Protein AF-A0A0D2U2Y3-F1 (afdb_monomer_lite)

Radius of gyration: 29.71 Å; chains: 1; bounding box: 95×30×60 Å

Sequence (135 aa):
MYLDKDGKDREMNSRMGTRSGVKDSIPAWIKFSVQAPGEIPYSGIYYDPPEEEKYVFKHPHTKRPKSHAGMSSILCISLFPCMNCYSSLLSDCLPVLICCYLLSCHIFCTVSSNILYDMFLQDFENEKKSRSFLY

pLDDT: mean 72.07, std 10.89, range [45.75, 90.81]

Organism: Gossypium raimondii (NCBI:txid29730)

Structure (mmCIF, N/CA/C/O backbone):
data_AF-A0A0D2U2Y3-F1
#
_entry.id   AF-A0A0D2U2Y3-F1
#
loop_
_atom_site.group_PDB
_atom_site.id
_atom_site.type_symbol
_atom_site.label_atom_id
_atom_site.label_alt_id
_atom_site.label_comp_id
_atom_site.label_asym_id
_atom_site.label_entity_id
_atom_site.label_seq_id
_atom_site.pdbx_PDB_ins_code
_atom_site.Cartn_x
_atom_site.Cartn_y
_atom_site.Cartn_z
_atom_site.occupancy
_atom_site.B_iso_or_equiv
_atom_site.auth_seq_id
_atom_site.auth_comp_id
_atom_site.auth_asym_id
_atom_site.auth_atom_id
_atom_site.pdbx_PDB_model_num
ATOM 1 N N . MET A 1 1 ? -12.177 7.585 -0.581 1.00 47.53 1 MET A N 1
ATOM 2 C CA . MET A 1 1 ? -12.974 7.428 0.654 1.00 47.53 1 MET A CA 1
ATOM 3 C C . MET A 1 1 ? -14.400 7.296 0.188 1.00 47.53 1 MET A C 1
ATOM 5 O O . MET A 1 1 ? -14.851 8.172 -0.541 1.00 47.53 1 MET A O 1
ATOM 9 N N . TYR A 1 2 ? -15.016 6.150 0.453 1.00 47.81 2 TYR A N 1
ATOM 10 C CA . TYR A 1 2 ? -16.326 5.828 -0.094 1.00 47.81 2 TYR A CA 1
ATOM 11 C C . TYR A 1 2 ? -17.404 6.346 0.831 1.00 47.81 2 TYR A C 1
ATOM 13 O O . TYR A 1 2 ? -17.798 5.685 1.786 1.00 47.81 2 TYR A O 1
ATOM 21 N N . LEU A 1 3 ? -17.864 7.543 0.504 1.00 48.94 3 LEU A N 1
ATOM 22 C CA . LEU A 1 3 ? -19.031 8.127 1.122 1.00 48.94 3 LEU A CA 1
ATOM 23 C C . LEU A 1 3 ? -20.257 7.358 0.612 1.00 48.94 3 LEU A C 1
ATOM 25 O O . LEU A 1 3 ? -20.462 7.262 -0.601 1.00 48.94 3 LEU A O 1
ATOM 29 N N . ASP A 1 4 ? -21.078 6.810 1.515 1.00 52.66 4 ASP A N 1
ATOM 30 C CA . ASP A 1 4 ? -22.431 6.379 1.144 1.00 52.66 4 ASP A CA 1
ATOM 31 C C . ASP A 1 4 ? -23.200 7.569 0.528 1.00 52.66 4 ASP A C 1
ATOM 33 O O . ASP A 1 4 ? -22.785 8.726 0.631 1.00 52.66 4 ASP A O 1
ATOM 37 N N . LYS A 1 5 ? -24.371 7.318 -0.074 1.00 52.34 5 LYS A N 1
ATOM 38 C CA . LYS A 1 5 ? -25.244 8.377 -0.627 1.00 52.34 5 LYS A CA 1
ATOM 39 C C . LYS A 1 5 ? -25.614 9.480 0.384 1.00 52.34 5 LYS A C 1
ATOM 41 O O . LYS A 1 5 ? -26.010 10.562 -0.036 1.00 52.34 5 LYS A O 1
ATOM 46 N N . ASP A 1 6 ? -25.416 9.220 1.676 1.00 55.25 6 ASP A N 1
ATOM 47 C CA . ASP A 1 6 ? -25.622 10.142 2.797 1.00 55.25 6 ASP A CA 1
ATOM 48 C C . ASP A 1 6 ? -24.336 10.863 3.263 1.00 55.25 6 ASP A C 1
ATOM 50 O O . ASP A 1 6 ? -24.346 11.566 4.273 1.00 55.25 6 ASP A O 1
ATOM 54 N N . GLY A 1 7 ? -23.206 10.697 2.564 1.00 53.31 7 GLY A N 1
ATOM 55 C CA . GLY A 1 7 ? -21.951 11.381 2.887 1.00 53.31 7 GLY A CA 1
ATOM 56 C C . GLY A 1 7 ? -21.163 10.775 4.056 1.00 53.31 7 GLY A C 1
ATOM 57 O O . GLY A 1 7 ? -20.341 11.477 4.642 1.00 53.31 7 GLY A O 1
ATOM 58 N N . LYS A 1 8 ? -21.416 9.515 4.440 1.00 54.31 8 LYS A N 1
ATOM 59 C CA . LYS A 1 8 ? -20.830 8.897 5.645 1.00 54.31 8 LYS A CA 1
ATOM 60 C C . LYS A 1 8 ? -20.170 7.552 5.336 1.00 54.31 8 LYS A C 1
ATOM 62 O O . LYS A 1 8 ? -20.765 6.720 4.658 1.00 54.31 8 LYS A O 1
ATOM 67 N N . ASP A 1 9 ? -18.957 7.335 5.841 1.00 61.78 9 ASP A N 1
ATOM 68 C CA . ASP A 1 9 ? -18.297 6.026 5.789 1.00 61.78 9 ASP A CA 1
ATOM 69 C C . ASP A 1 9 ? -19.058 5.045 6.708 1.00 61.78 9 ASP A C 1
ATOM 71 O O . ASP A 1 9 ? -19.371 5.377 7.857 1.00 61.78 9 ASP A O 1
ATOM 75 N N . ARG A 1 10 ? -19.373 3.829 6.231 1.00 67.19 10 ARG A N 1
ATOM 76 C CA . ARG A 1 10 ? -20.020 2.795 7.062 1.00 67.19 10 ARG A CA 1
ATOM 77 C C . ARG A 1 10 ? -19.019 2.200 8.043 1.00 67.19 10 ARG A C 1
ATOM 79 O O . ARG A 1 10 ? -18.331 1.220 7.746 1.00 67.19 10 ARG A O 1
ATOM 86 N N . GLU A 1 11 ? -18.946 2.814 9.216 1.00 76.88 11 GLU A N 1
ATOM 87 C CA . GLU A 1 11 ? -18.176 2.300 10.339 1.00 76.88 11 GLU A CA 1
ATOM 88 C C . GLU A 1 11 ? -18.761 0.968 10.831 1.00 76.88 11 GLU A C 1
ATOM 90 O O . GLU A 1 11 ? -19.961 0.835 11.081 1.00 76.88 11 GLU A O 1
ATOM 95 N N . MET A 1 12 ? -17.897 -0.037 10.960 1.00 74.12 12 MET A N 1
ATOM 96 C CA . MET A 1 12 ? -18.249 -1.393 11.353 1.00 74.12 12 MET A CA 1
ATOM 97 C C . MET A 1 12 ? -17.505 -1.785 12.629 1.00 74.12 12 MET A C 1
ATOM 99 O O . MET A 1 12 ? -16.291 -1.998 12.628 1.00 74.12 12 MET A O 1
ATOM 103 N N . ASN A 1 13 ? -18.264 -1.957 13.711 1.00 80.19 13 ASN A N 1
ATOM 104 C CA . ASN A 1 13 ? -17.798 -2.552 14.958 1.00 80.19 13 ASN A CA 1
ATOM 105 C C . ASN A 1 13 ? -18.514 -3.883 15.228 1.00 80.19 13 ASN A C 1
ATOM 107 O O . ASN A 1 13 ? -19.660 -4.102 14.845 1.00 80.19 13 ASN A O 1
ATOM 111 N N . SER A 1 14 ? -17.802 -4.804 15.868 1.00 78.94 14 SER A N 1
ATOM 112 C CA . SER A 1 14 ? -18.351 -6.031 16.434 1.00 78.94 14 SER A CA 1
ATOM 113 C C . SER A 1 14 ? -18.584 -5.821 17.921 1.00 78.94 14 SER A C 1
ATOM 115 O O . SER A 1 14 ? -17.633 -5.585 18.674 1.00 78.94 14 SER A O 1
ATOM 117 N N . ARG A 1 15 ? -19.845 -5.937 18.338 1.00 82.31 15 ARG A N 1
ATOM 118 C CA . AR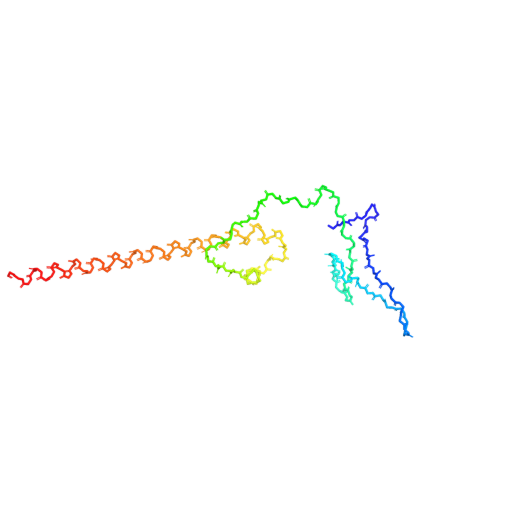G A 1 15 ? -20.236 -5.869 19.746 1.00 82.31 15 ARG A CA 1
ATOM 119 C C . ARG A 1 15 ? -20.228 -7.270 20.332 1.00 82.31 15 ARG A C 1
ATOM 121 O O . ARG A 1 15 ? -20.993 -8.130 19.901 1.00 82.31 15 ARG A O 1
ATOM 128 N N . MET A 1 16 ? -19.362 -7.504 21.307 1.00 83.69 16 MET A N 1
ATOM 129 C CA . MET A 1 16 ? -19.240 -8.788 21.986 1.00 83.69 16 MET A CA 1
ATOM 130 C C . MET A 1 16 ? -19.739 -8.663 23.424 1.00 83.69 16 MET A C 1
ATOM 132 O O . MET A 1 16 ? -19.245 -7.836 24.187 1.00 83.69 16 MET A O 1
ATOM 136 N N . GLY A 1 17 ? -20.700 -9.502 23.810 1.00 82.62 17 GLY A N 1
ATOM 137 C CA . GLY A 1 17 ? -21.102 -9.644 25.207 1.00 82.62 17 GLY A CA 1
ATOM 138 C C . GLY A 1 17 ? -20.104 -10.517 25.960 1.00 82.62 17 GLY A C 1
ATOM 139 O O . GLY A 1 17 ? -19.892 -11.673 25.600 1.00 82.62 17 GLY A O 1
ATOM 140 N N . THR A 1 18 ? -19.495 -9.983 27.011 1.00 83.50 18 THR A N 1
ATOM 141 C CA . THR A 1 18 ? -18.677 -10.734 27.965 1.00 83.50 18 THR A CA 1
ATOM 142 C C . THR A 1 18 ? -19.337 -10.715 29.341 1.00 83.50 18 THR A C 1
ATOM 144 O O . THR A 1 18 ? -20.251 -9.939 29.618 1.00 83.50 18 THR A O 1
ATOM 147 N N . ARG A 1 19 ? -18.860 -11.568 30.255 1.00 85.62 19 ARG A N 1
ATOM 148 C CA . ARG A 1 19 ? -19.370 -11.628 31.637 1.00 85.62 19 ARG A CA 1
ATOM 149 C C . ARG A 1 19 ? -19.215 -10.294 32.395 1.00 85.62 19 ARG A C 1
ATOM 151 O O . ARG A 1 19 ? -19.882 -10.099 33.402 1.00 85.62 19 ARG A O 1
ATOM 158 N N . SER A 1 20 ? -18.343 -9.401 31.917 1.00 82.31 20 SER A N 1
ATOM 159 C CA . SER A 1 20 ? -18.059 -8.077 32.484 1.00 82.31 20 SER A CA 1
ATOM 160 C C . SER A 1 20 ? -18.780 -6.918 31.781 1.00 82.31 20 SER A C 1
ATOM 162 O O . SER A 1 20 ? -18.569 -5.774 32.167 1.00 82.31 20 SER A O 1
ATOM 164 N N . GLY A 1 21 ? -19.584 -7.175 30.743 1.00 88.12 21 GLY A N 1
ATOM 165 C CA . GLY A 1 21 ? -20.298 -6.141 29.986 1.00 88.12 21 GLY A CA 1
ATOM 166 C C . GLY A 1 21 ? -20.201 -6.321 28.471 1.00 88.12 21 GLY A C 1
ATOM 167 O O . GLY A 1 21 ? -19.803 -7.371 27.978 1.00 88.12 21 GLY A O 1
ATOM 168 N N . VAL A 1 22 ? -20.578 -5.290 27.716 1.00 83.44 22 VAL A N 1
ATOM 169 C CA . VAL A 1 22 ? -20.463 -5.274 26.249 1.00 83.44 22 VAL A CA 1
ATOM 170 C C . VAL A 1 22 ? -19.144 -4.610 25.859 1.00 83.44 22 VAL A C 1
ATOM 172 O O . VAL A 1 22 ? -18.817 -3.542 26.371 1.00 83.44 22 VAL A O 1
ATOM 175 N N . LYS A 1 23 ? -18.384 -5.245 24.964 1.00 84.00 23 LYS A N 1
ATOM 176 C CA . LYS A 1 23 ? -17.139 -4.716 24.400 1.00 84.00 23 LYS A CA 1
ATOM 177 C C . LYS A 1 23 ? -17.299 -4.496 22.902 1.00 84.00 23 LYS A C 1
ATOM 179 O O . LYS A 1 23 ? -17.599 -5.441 22.172 1.00 84.00 23 LYS A O 1
ATOM 184 N N . ASP A 1 24 ? -17.007 -3.281 22.457 1.00 83.25 24 ASP A N 1
ATOM 185 C CA . ASP A 1 24 ? -16.909 -2.958 21.039 1.00 83.25 24 ASP A CA 1
ATOM 186 C C . ASP A 1 24 ? -15.479 -3.213 20.553 1.00 83.25 24 ASP A C 1
ATOM 188 O O . ASP A 1 24 ? -14.492 -2.884 21.216 1.00 83.25 24 ASP A O 1
ATOM 192 N N . SER A 1 25 ? -15.360 -3.881 19.411 1.00 82.62 25 SER A N 1
ATOM 193 C CA . SER A 1 25 ? -14.076 -4.251 18.818 1.00 82.62 25 SER A CA 1
ATOM 194 C C . SER A 1 25 ? -14.151 -4.202 17.300 1.00 82.62 25 SER A C 1
ATOM 196 O O . SER A 1 25 ? -15.200 -4.451 16.712 1.00 82.62 25 SER A O 1
ATOM 198 N N . ILE A 1 26 ? -13.034 -3.894 16.651 1.00 84.31 26 ILE A N 1
ATOM 199 C CA . ILE A 1 26 ? -12.932 -3.985 15.195 1.00 84.31 26 ILE A CA 1
ATOM 200 C C . ILE A 1 26 ? -12.843 -5.474 14.813 1.00 84.31 26 ILE A C 1
ATOM 202 O O . ILE A 1 26 ? -12.053 -6.204 15.422 1.00 84.31 26 ILE A O 1
ATOM 206 N N . PRO A 1 27 ? -13.628 -5.958 13.835 1.00 84.25 27 PRO A N 1
ATOM 207 C CA . PRO A 1 27 ? -13.555 -7.350 13.404 1.00 84.25 27 PRO A CA 1
ATOM 208 C C . PRO A 1 27 ? -12.174 -7.691 12.831 1.00 84.25 27 PRO A C 1
ATOM 210 O O . PRO A 1 27 ? -11.593 -6.917 12.075 1.00 84.25 27 PRO A O 1
ATOM 213 N N . ALA A 1 28 ? -11.680 -8.895 13.132 1.00 83.94 28 ALA A N 1
ATOM 214 C CA . ALA A 1 28 ? -10.334 -9.341 12.748 1.00 83.94 28 ALA A CA 1
ATOM 215 C C . ALA A 1 28 ? -10.082 -9.364 11.227 1.00 83.94 28 ALA A C 1
ATOM 217 O O . ALA A 1 28 ? -8.942 -9.263 10.788 1.00 83.94 28 ALA A O 1
ATOM 218 N N . TRP A 1 29 ? -11.142 -9.492 10.429 1.00 85.56 29 TRP A N 1
ATOM 219 C CA . TRP A 1 29 ? -11.079 -9.614 8.969 1.00 85.56 29 TRP A CA 1
ATOM 220 C C . TRP A 1 29 ? -11.410 -8.304 8.241 1.00 85.56 29 TRP A C 1
ATOM 222 O O . TRP A 1 29 ? -11.752 -8.324 7.057 1.00 85.56 29 TRP A O 1
ATOM 232 N N . ILE A 1 30 ? -11.370 -7.164 8.941 1.00 84.62 30 ILE A N 1
ATOM 233 C CA . ILE A 1 30 ? -11.603 -5.860 8.318 1.00 84.62 30 ILE A CA 1
ATOM 234 C C . ILE A 1 30 ? -10.526 -5.584 7.255 1.00 84.62 30 ILE A C 1
ATOM 236 O O . ILE A 1 30 ? -9.339 -5.812 7.478 1.00 84.62 30 ILE A O 1
ATOM 240 N N . LYS A 1 31 ? -10.939 -5.098 6.080 1.00 80.94 31 LYS A N 1
ATOM 241 C CA . LYS A 1 31 ? -10.015 -4.789 4.973 1.00 80.94 31 LYS A CA 1
ATOM 242 C C . LYS A 1 31 ? -9.375 -3.409 5.097 1.00 80.94 31 LYS A C 1
ATOM 244 O O . LYS A 1 31 ? -8.305 -3.182 4.541 1.0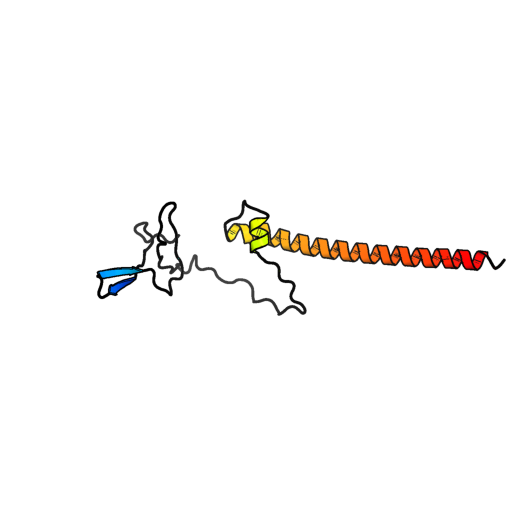0 80.94 31 LYS A O 1
ATOM 249 N N . PHE A 1 32 ? -10.051 -2.483 5.772 1.00 81.50 32 PHE A N 1
ATOM 250 C CA . PHE A 1 32 ? -9.628 -1.097 5.872 1.00 81.50 32 PHE A CA 1
ATOM 251 C C . PHE A 1 32 ? -10.015 -0.514 7.231 1.00 81.50 32 PHE A C 1
ATOM 253 O O . PHE A 1 32 ? -11.120 -0.737 7.726 1.00 81.50 32 PHE A O 1
ATOM 260 N N . SER A 1 33 ? -9.103 0.238 7.835 1.00 82.56 33 SER A N 1
ATOM 261 C CA . SER A 1 33 ? -9.335 0.949 9.089 1.00 82.56 33 SER A CA 1
ATOM 262 C C . SER A 1 33 ? -8.685 2.318 9.014 1.00 82.56 33 SER A C 1
ATOM 264 O O . SER A 1 33 ? -7.533 2.421 8.591 1.00 82.56 33 SER A O 1
ATOM 266 N N . VAL A 1 34 ? -9.400 3.349 9.445 1.00 81.81 34 VAL A N 1
ATOM 267 C CA . VAL A 1 34 ? -8.903 4.728 9.454 1.00 81.81 34 VAL A CA 1
ATOM 268 C C . VAL A 1 34 ? -8.807 5.202 10.893 1.00 81.81 34 VAL A C 1
ATOM 270 O O . VAL A 1 34 ? -9.627 4.838 11.733 1.00 81.81 34 VAL A O 1
ATOM 273 N N . GLN A 1 35 ? -7.780 5.998 11.171 1.00 82.56 35 GLN A N 1
ATOM 274 C CA . GLN A 1 35 ? -7.647 6.723 12.423 1.00 82.56 35 GLN A CA 1
ATOM 275 C C . GLN A 1 35 ? -7.876 8.205 12.139 1.00 82.56 35 GLN A C 1
ATOM 277 O O . GLN A 1 35 ? -7.125 8.812 11.371 1.00 82.56 35 GLN A O 1
ATOM 282 N N . ALA A 1 36 ? -8.917 8.781 12.738 1.00 78.56 36 ALA A N 1
ATOM 283 C CA . ALA A 1 36 ? -9.116 10.220 12.693 1.00 78.56 36 ALA A CA 1
ATOM 284 C C . ALA A 1 36 ? -8.042 10.924 13.549 1.00 78.56 36 ALA A C 1
ATOM 286 O O . ALA A 1 36 ? -7.619 10.387 14.580 1.00 78.56 36 ALA A O 1
ATOM 287 N N . PRO A 1 37 ? -7.573 12.121 13.153 1.00 79.25 37 PRO A N 1
ATOM 288 C CA . PRO A 1 37 ? -6.601 12.868 13.942 1.00 79.25 37 PRO A CA 1
ATOM 289 C C . PRO A 1 37 ? -7.139 13.149 15.352 1.00 79.25 37 PRO A C 1
ATOM 291 O O . PRO A 1 37 ? -8.149 13.828 15.506 1.00 79.25 37 PRO A O 1
ATOM 294 N N . GLY A 1 38 ? -6.453 12.643 16.379 1.00 76.12 38 GLY A N 1
ATOM 295 C CA . GLY A 1 38 ? -6.828 12.853 17.783 1.00 76.12 38 GLY A CA 1
ATOM 296 C C . GLY A 1 38 ? -7.754 11.792 18.386 1.00 76.12 38 GLY A C 1
ATOM 297 O O . GLY A 1 38 ? -8.010 11.854 19.587 1.00 76.12 38 GLY A O 1
ATOM 298 N N . GLU A 1 39 ? -8.194 10.793 17.615 1.00 75.75 39 GLU A N 1
ATOM 299 C CA . GLU A 1 39 ? -8.966 9.659 18.131 1.00 75.75 39 GLU A CA 1
ATOM 300 C C . GLU A 1 39 ? -8.083 8.417 18.323 1.00 75.75 39 GLU A C 1
ATOM 302 O O . GLU A 1 39 ? -7.232 8.066 17.501 1.00 75.75 39 GLU A O 1
ATOM 307 N N . ILE A 1 40 ? -8.260 7.761 19.470 1.00 59.88 40 ILE A N 1
ATOM 308 C CA . ILE A 1 40 ? -7.553 6.540 19.873 1.00 59.88 40 ILE A CA 1
ATOM 309 C C . ILE A 1 40 ? -8.641 5.573 20.359 1.00 59.88 40 ILE A C 1
ATOM 311 O O . ILE A 1 40 ? -8.819 5.376 21.561 1.00 59.88 40 ILE A O 1
ATOM 315 N N . PRO A 1 41 ? -9.505 5.116 19.443 1.00 80.44 41 PRO A N 1
ATOM 316 C CA . PRO A 1 41 ? -9.235 3.882 18.704 1.00 80.44 41 PRO A CA 1
ATOM 317 C C . PRO A 1 41 ? -9.413 4.023 17.179 1.00 80.44 41 PRO A C 1
ATOM 319 O O . PRO A 1 41 ? -9.943 5.011 16.691 1.00 80.44 41 PRO A O 1
ATOM 322 N N . TYR A 1 42 ? -8.960 3.022 16.417 1.00 80.94 42 TYR A N 1
ATOM 323 C CA . TYR A 1 42 ? -9.217 2.951 14.974 1.00 80.94 42 TYR A CA 1
ATOM 324 C C . TYR A 1 42 ? -10.696 2.655 14.700 1.00 80.94 42 TYR A C 1
ATOM 326 O O . TYR A 1 42 ? -11.321 1.872 15.419 1.00 80.94 42 TYR A O 1
ATOM 334 N N . SER A 1 43 ? -11.209 3.190 13.597 1.00 82.00 43 SER A N 1
ATOM 335 C CA . SER A 1 43 ? -12.535 2.862 13.080 1.00 82.00 43 SER A CA 1
ATOM 336 C C . SER A 1 43 ? -12.404 1.862 11.938 1.00 82.00 43 SER A C 1
ATOM 338 O O . SER A 1 43 ? -11.686 2.094 10.961 1.00 82.00 43 SER A O 1
ATOM 340 N N . GLY A 1 44 ? -13.077 0.717 12.064 1.00 81.00 44 GLY A N 1
ATOM 341 C CA . GLY A 1 44 ? -13.168 -0.264 10.985 1.00 81.00 44 GLY A CA 1
ATOM 342 C C . GLY A 1 44 ? -14.125 0.238 9.913 1.00 81.00 44 GLY A C 1
ATOM 343 O O . GLY A 1 44 ? -15.269 0.545 10.227 1.00 81.00 44 GLY A O 1
ATOM 344 N N . ILE A 1 45 ? -13.688 0.307 8.658 1.00 81.44 45 ILE A N 1
ATOM 345 C CA . ILE A 1 45 ? -14.530 0.764 7.548 1.00 81.44 45 ILE A CA 1
ATOM 346 C C . ILE A 1 45 ? -14.859 -0.424 6.654 1.00 81.44 45 ILE A C 1
ATOM 348 O O . ILE A 1 45 ? -13.971 -1.162 6.211 1.00 81.44 45 ILE A O 1
ATOM 352 N N . TYR A 1 46 ? -16.146 -0.607 6.363 1.00 79.62 46 TYR A N 1
ATOM 353 C CA . TYR A 1 46 ? -16.556 -1.570 5.354 1.00 79.62 46 TYR A CA 1
ATOM 354 C C . TYR A 1 46 ? -16.151 -1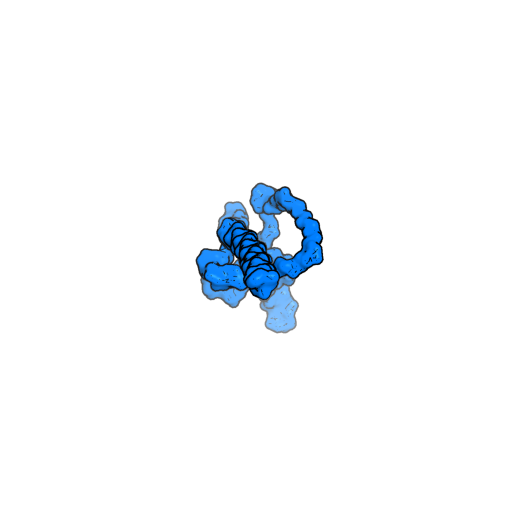.070 3.959 1.00 79.62 46 TYR A C 1
ATOM 356 O O . TYR A 1 46 ? -16.679 -0.076 3.468 1.00 79.62 46 TYR A O 1
ATOM 364 N N . TYR A 1 47 ? -15.189 -1.753 3.332 1.00 78.12 47 TYR A N 1
ATOM 365 C CA . TYR A 1 47 ? -14.648 -1.377 2.026 1.00 78.12 47 TYR A CA 1
ATOM 366 C C . TYR A 1 47 ? -15.161 -2.313 0.925 1.00 78.12 47 TYR A C 1
ATOM 368 O O . TYR A 1 47 ? -14.687 -3.449 0.800 1.00 78.12 47 TYR A O 1
ATOM 376 N N . ASP A 1 48 ? -16.115 -1.812 0.137 1.00 82.69 48 ASP A N 1
ATOM 377 C CA . ASP A 1 48 ? -16.653 -2.452 -1.069 1.00 82.69 48 ASP A CA 1
ATOM 378 C C . ASP A 1 48 ? -16.799 -1.410 -2.199 1.00 82.69 48 ASP A C 1
ATOM 380 O O . ASP A 1 48 ? -17.849 -0.779 -2.333 1.00 82.69 48 ASP A O 1
ATOM 384 N N . PRO A 1 49 ? -15.711 -1.129 -2.942 1.00 81.56 49 PRO A N 1
ATOM 385 C CA . PRO A 1 49 ? -15.709 -0.112 -3.988 1.00 81.56 49 PRO A CA 1
ATOM 386 C C . PRO A 1 49 ? -16.586 -0.531 -5.191 1.00 81.56 49 PRO A C 1
ATOM 388 O O . PRO A 1 49 ? -16.431 -1.666 -5.650 1.00 81.56 49 PRO A O 1
ATOM 391 N N . PRO A 1 50 ? -17.450 0.334 -5.770 1.00 82.88 50 PRO A N 1
ATOM 392 C CA . PRO A 1 50 ? -18.009 0.156 -7.104 1.00 82.88 50 PRO A CA 1
ATOM 393 C C . PRO A 1 50 ? -16.943 -0.185 -8.140 1.00 82.88 50 PRO A C 1
ATOM 395 O O . PRO A 1 50 ? -15.782 0.223 -8.054 1.00 82.88 50 PRO A O 1
ATOM 398 N N . GLU A 1 51 ? -17.380 -0.913 -9.166 1.00 80.38 51 GLU A N 1
ATOM 399 C CA . GLU A 1 51 ? -16.492 -1.467 -10.190 1.00 80.38 51 GLU A CA 1
ATOM 400 C C . GLU A 1 51 ? -15.695 -0.380 -10.938 1.00 80.38 51 GLU A C 1
ATOM 402 O O . GLU A 1 51 ? -14.607 -0.657 -11.429 1.00 80.38 51 GLU A O 1
ATOM 407 N N . GLU A 1 52 ? -16.187 0.864 -10.967 1.00 79.94 52 GLU A N 1
ATOM 408 C CA . GLU A 1 52 ? -15.525 2.009 -11.606 1.00 79.94 52 GLU A CA 1
ATOM 409 C C . GLU A 1 52 ? -14.234 2.461 -10.898 1.00 79.94 52 GLU A C 1
ATOM 411 O O . GLU A 1 52 ? -13.280 2.837 -11.579 1.00 79.94 52 GLU A O 1
ATOM 416 N N . GLU A 1 53 ? -14.151 2.401 -9.560 1.00 80.19 53 GLU A N 1
ATOM 417 C CA . GLU A 1 53 ? -12.920 2.778 -8.830 1.00 80.19 53 GLU A CA 1
ATOM 418 C C . GLU A 1 53 ? -12.120 1.566 -8.336 1.00 80.19 53 GLU A C 1
ATOM 420 O O . GLU A 1 53 ? -11.053 1.701 -7.725 1.00 80.19 53 GLU A O 1
ATOM 425 N N . LYS A 1 54 ? -12.615 0.356 -8.595 1.00 84.56 54 LYS A N 1
ATOM 426 C CA . LYS A 1 54 ? -11.891 -0.871 -8.295 1.00 84.56 54 LYS A CA 1
ATOM 427 C C . LYS A 1 54 ? -10.680 -0.986 -9.215 1.00 84.56 54 LYS A C 1
ATOM 429 O O . LYS A 1 54 ? -10.778 -0.980 -10.440 1.00 84.56 54 LYS A O 1
ATOM 434 N N . TYR A 1 55 ? -9.502 -1.107 -8.613 1.00 84.00 55 TYR A N 1
ATOM 435 C CA . TYR A 1 55 ? -8.261 -1.164 -9.373 1.00 84.00 55 TYR A CA 1
ATOM 436 C C . TYR A 1 55 ? -8.168 -2.446 -10.215 1.00 84.00 55 TYR A C 1
ATOM 438 O O . TYR A 1 55 ? -8.164 -3.557 -9.681 1.00 84.00 55 TYR A O 1
ATOM 446 N N . VAL A 1 56 ? -8.028 -2.286 -11.533 1.00 87.31 56 VAL A N 1
ATOM 447 C CA . VAL A 1 56 ? -7.784 -3.388 -12.471 1.00 87.31 56 VAL A CA 1
ATOM 448 C C . VAL A 1 56 ? -6.283 -3.530 -12.714 1.00 87.31 56 VAL A C 1
ATOM 450 O O . VAL A 1 56 ? -5.626 -2.606 -13.202 1.00 87.31 56 VAL A O 1
ATOM 453 N N . PHE A 1 57 ? -5.732 -4.705 -12.405 1.00 87.19 57 PHE A N 1
ATOM 454 C CA . PHE A 1 57 ? -4.329 -5.017 -12.674 1.00 87.19 57 PHE A CA 1
ATOM 455 C C . PHE A 1 57 ? -4.052 -5.013 -14.181 1.00 87.19 57 PHE A C 1
ATOM 457 O O . PHE A 1 57 ? -4.564 -5.848 -14.921 1.00 87.19 57 PHE A O 1
ATOM 464 N N . LYS A 1 58 ? -3.212 -4.075 -14.631 1.00 89.94 58 LYS A N 1
ATOM 465 C CA . LYS A 1 58 ? -2.860 -3.914 -16.053 1.00 89.94 58 LYS A CA 1
ATOM 466 C C . LYS A 1 58 ? -1.663 -4.760 -16.495 1.00 89.94 58 LYS A C 1
ATOM 468 O O . LYS A 1 58 ? -1.520 -5.036 -17.680 1.00 89.94 58 LYS A O 1
ATOM 473 N N . HIS A 1 59 ? -0.793 -5.148 -15.562 1.00 89.06 59 HIS A N 1
ATOM 474 C CA . HIS A 1 59 ? 0.485 -5.797 -15.863 1.00 89.06 59 HIS A CA 1
ATOM 475 C C . HIS A 1 59 ? 0.534 -7.216 -15.277 1.00 89.06 59 HIS A C 1
ATOM 477 O O . HIS A 1 59 ? 0.129 -7.399 -14.125 1.00 89.06 59 HIS A O 1
ATOM 483 N N . PRO A 1 60 ? 1.037 -8.219 -16.025 1.00 90.81 60 PRO A N 1
ATOM 484 C CA . PRO A 1 60 ? 1.215 -9.570 -15.507 1.00 90.81 60 PRO A CA 1
ATOM 485 C C . PRO A 1 60 ? 2.355 -9.624 -14.484 1.00 90.81 60 PRO A C 1
ATOM 487 O O . PRO A 1 60 ? 3.251 -8.778 -14.473 1.00 90.81 60 PRO A O 1
ATOM 490 N N . HIS A 1 61 ? 2.348 -10.660 -13.645 1.00 85.56 61 HIS A N 1
ATOM 491 C CA . HIS A 1 61 ? 3.436 -10.895 -12.700 1.00 85.56 61 HIS A CA 1
ATOM 492 C C . HIS A 1 61 ? 4.770 -11.103 -13.436 1.00 85.56 61 HIS A C 1
ATOM 494 O O . HIS A 1 61 ? 4.834 -11.793 -14.458 1.00 85.56 61 HIS A O 1
ATOM 500 N N . THR A 1 62 ? 5.843 -10.503 -12.921 1.00 86.75 62 THR A N 1
ATOM 501 C CA . THR A 1 62 ? 7.178 -10.619 -13.511 1.00 86.75 62 THR A CA 1
ATOM 502 C C . THR A 1 62 ? 7.735 -12.033 -13.337 1.00 86.75 62 THR A C 1
ATOM 504 O O . THR A 1 62 ? 7.363 -12.778 -12.431 1.00 86.75 62 THR A O 1
ATOM 507 N N . LYS A 1 63 ? 8.646 -12.444 -14.227 1.00 87.19 63 LYS A N 1
ATOM 508 C CA . LYS A 1 63 ? 9.339 -13.731 -14.078 1.00 87.19 63 LYS A CA 1
ATOM 509 C C . LYS A 1 63 ? 10.316 -13.658 -12.905 1.00 87.19 63 LYS A C 1
ATOM 511 O O . LYS A 1 63 ? 10.949 -12.626 -12.687 1.00 87.19 63 LYS A O 1
ATOM 516 N N . ARG A 1 64 ? 10.480 -14.778 -12.191 1.00 81.44 64 ARG A N 1
ATOM 517 C CA . ARG A 1 64 ? 11.443 -14.890 -11.089 1.00 81.44 64 ARG A CA 1
ATOM 518 C C . ARG A 1 64 ? 12.850 -14.499 -11.581 1.00 81.44 64 ARG A C 1
ATOM 520 O O . ARG A 1 64 ? 13.322 -15.098 -12.552 1.00 81.44 64 ARG A O 1
ATOM 527 N N . PRO A 1 65 ? 13.524 -13.528 -10.942 1.00 80.94 65 PRO A N 1
ATOM 528 C CA . PRO A 1 65 ? 14.871 -13.136 -11.333 1.00 80.94 65 PRO A CA 1
ATOM 529 C C . PRO A 1 65 ? 15.889 -14.225 -10.966 1.00 80.94 65 PRO A C 1
ATOM 531 O O . PRO A 1 65 ? 15.658 -15.033 -10.064 1.00 80.94 65 PRO A O 1
ATOM 534 N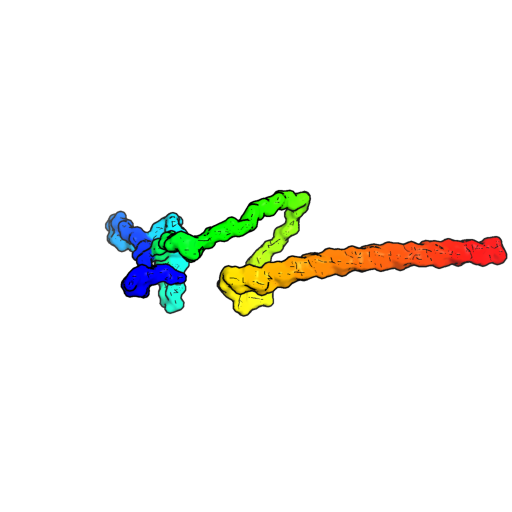 N . LYS A 1 66 ? 17.036 -14.237 -11.660 1.00 78.56 66 LYS A N 1
ATOM 535 C CA . LYS A 1 66 ? 18.134 -15.192 -11.411 1.00 78.56 66 LYS A CA 1
ATOM 536 C C . LYS A 1 66 ? 18.804 -14.981 -10.045 1.00 78.56 66 LYS A C 1
ATOM 538 O O . LYS A 1 66 ? 19.307 -15.935 -9.465 1.00 78.56 66 LYS A O 1
ATOM 543 N N . SER A 1 67 ? 18.780 -13.754 -9.528 1.00 76.62 67 SER A N 1
ATOM 544 C CA . SER A 1 67 ? 19.276 -13.375 -8.203 1.00 76.62 67 SER A CA 1
ATOM 545 C C . SER A 1 67 ? 18.312 -12.384 -7.545 1.00 76.62 67 SER A C 1
ATOM 547 O O . SER A 1 67 ? 17.650 -11.597 -8.223 1.00 76.62 67 SER A O 1
ATOM 549 N N . HIS A 1 68 ? 18.187 -12.451 -6.218 1.00 70.62 68 HIS A N 1
ATOM 550 C CA . HIS A 1 68 ? 17.325 -11.549 -5.459 1.00 70.62 68 HIS A CA 1
ATOM 551 C C . HIS A 1 68 ? 18.106 -10.289 -5.075 1.00 70.62 68 HIS A C 1
ATOM 553 O O . HIS A 1 68 ? 18.953 -10.331 -4.188 1.00 70.62 68 HIS A O 1
ATOM 559 N N . ALA A 1 69 ? 17.811 -9.175 -5.739 1.00 66.50 69 ALA A N 1
ATOM 560 C CA . ALA A 1 69 ? 18.234 -7.846 -5.316 1.00 66.50 69 ALA A CA 1
ATOM 561 C C . ALA A 1 69 ? 17.026 -7.155 -4.668 1.00 66.50 69 ALA A C 1
ATOM 563 O O . ALA A 1 69 ? 16.215 -6.533 -5.350 1.00 66.50 69 ALA A O 1
ATOM 564 N N . GLY A 1 70 ? 16.845 -7.360 -3.363 1.00 64.12 70 GLY A N 1
ATOM 565 C CA . GLY A 1 70 ? 15.747 -6.764 -2.603 1.00 64.12 70 GLY A CA 1
ATOM 566 C C . GLY A 1 70 ? 16.140 -5.394 -2.060 1.00 64.12 70 GLY A C 1
ATOM 567 O O . GLY A 1 70 ? 17.172 -5.270 -1.405 1.00 64.12 70 GLY A O 1
ATOM 568 N N . MET A 1 71 ? 15.307 -4.380 -2.294 1.00 61.31 71 MET A N 1
ATOM 569 C CA . MET A 1 71 ? 15.411 -3.091 -1.612 1.00 61.31 71 MET A CA 1
ATOM 570 C C . MET A 1 71 ? 14.191 -2.885 -0.719 1.00 61.31 71 MET A C 1
ATOM 572 O O . MET A 1 71 ? 13.058 -3.103 -1.146 1.00 61.31 71 MET A O 1
ATOM 576 N N . SER A 1 72 ? 14.424 -2.470 0.527 1.00 64.62 72 SER A N 1
ATOM 577 C CA . SER A 1 72 ? 13.345 -2.166 1.467 1.00 64.62 72 SER A CA 1
ATOM 578 C C . SER A 1 72 ? 12.734 -0.808 1.136 1.00 64.62 72 SER A C 1
ATOM 580 O O . SER A 1 72 ? 13.398 0.220 1.249 1.00 64.62 72 SER A O 1
ATOM 582 N N . SER A 1 73 ? 11.453 -0.795 0.769 1.00 63.50 73 SER A N 1
ATOM 583 C CA . SER A 1 73 ? 10.699 0.432 0.482 1.00 63.50 73 SER A CA 1
ATOM 584 C C . SER A 1 73 ? 10.609 1.380 1.683 1.00 63.50 73 SER A C 1
ATOM 586 O O . SER A 1 73 ? 10.493 2.588 1.496 1.00 63.50 73 SER A O 1
ATOM 588 N N . ILE A 1 74 ? 10.725 0.856 2.910 1.00 60.94 74 ILE A N 1
ATOM 589 C CA . ILE A 1 74 ? 10.702 1.639 4.157 1.00 60.94 74 ILE A CA 1
ATOM 590 C C . ILE A 1 74 ? 11.897 2.601 4.216 1.00 60.94 74 ILE A C 1
ATOM 592 O O . ILE A 1 74 ? 11.743 3.752 4.621 1.00 60.94 74 ILE A O 1
ATOM 596 N N . LEU A 1 75 ? 13.073 2.164 3.747 1.00 58.19 75 LEU A N 1
ATOM 597 C CA . LEU A 1 75 ? 14.262 3.020 3.677 1.00 58.19 75 LEU A CA 1
ATOM 598 C C . LEU A 1 75 ? 14.047 4.181 2.696 1.00 58.19 75 LEU A C 1
ATOM 600 O O . LEU A 1 75 ? 14.427 5.311 2.992 1.00 58.19 75 LEU A O 1
ATOM 604 N N . CYS A 1 76 ? 13.366 3.932 1.575 1.00 58.44 76 CYS A N 1
ATOM 605 C CA . CYS A 1 76 ? 13.087 4.944 0.555 1.00 58.44 76 CYS A CA 1
ATOM 606 C C . CYS A 1 76 ? 12.127 6.030 1.058 1.00 58.44 76 CYS A C 1
ATOM 608 O O . CYS A 1 76 ? 12.363 7.209 0.819 1.00 58.44 76 CYS A O 1
ATOM 610 N N . ILE A 1 77 ? 11.083 5.645 1.798 1.00 59.16 77 ILE A N 1
ATOM 611 C CA . ILE A 1 77 ? 10.126 6.590 2.397 1.00 59.16 77 ILE A CA 1
ATOM 612 C C . ILE A 1 77 ? 10.813 7.430 3.489 1.00 59.16 77 ILE A C 1
ATOM 614 O O . ILE A 1 77 ? 10.554 8.622 3.613 1.00 59.16 77 ILE A O 1
ATOM 618 N N . SER A 1 78 ? 11.747 6.835 4.243 1.00 59.25 78 SER A N 1
ATOM 619 C CA . SER A 1 78 ? 12.493 7.538 5.298 1.00 59.25 78 SER A CA 1
ATOM 620 C C . SER A 1 78 ? 13.492 8.577 4.771 1.00 59.25 78 SER A C 1
ATOM 622 O O . SER A 1 78 ? 13.715 9.596 5.420 1.00 59.25 78 SER A O 1
ATOM 624 N N . LEU A 1 79 ? 14.075 8.341 3.588 1.00 59.62 79 LEU A N 1
ATOM 625 C CA . LEU A 1 79 ? 15.028 9.260 2.957 1.00 59.62 79 LEU A CA 1
ATOM 626 C C . LEU A 1 79 ? 14.338 10.482 2.329 1.00 59.62 79 LEU A C 1
ATOM 628 O O . LEU A 1 79 ? 14.965 11.526 2.167 1.00 59.62 79 LEU A O 1
ATOM 632 N N . PHE A 1 80 ? 13.052 10.354 1.987 1.00 55.50 80 PHE A N 1
ATOM 633 C CA . PHE A 1 80 ? 12.246 11.390 1.344 1.00 55.50 80 PHE A CA 1
ATOM 634 C C . PHE A 1 80 ? 10.967 11.649 2.164 1.00 55.50 80 PHE A C 1
ATOM 636 O O . PHE A 1 80 ? 9.898 11.142 1.820 1.00 55.50 80 PHE A O 1
ATOM 643 N N . PRO A 1 81 ? 11.045 12.462 3.239 1.00 52.53 81 PRO A N 1
ATOM 644 C CA . PRO A 1 81 ? 9.962 12.640 4.217 1.00 52.53 81 PRO A CA 1
ATOM 645 C C . PRO A 1 81 ? 8.692 13.305 3.658 1.00 52.53 81 PRO A C 1
ATOM 647 O O . PRO A 1 81 ? 7.679 13.384 4.349 1.00 52.53 81 PRO A O 1
ATOM 650 N N . CYS A 1 82 ? 8.713 13.770 2.407 1.00 50.19 82 CYS A N 1
ATOM 651 C CA . CYS A 1 82 ? 7.574 14.408 1.746 1.00 50.19 82 CYS A CA 1
ATOM 652 C C . CYS A 1 82 ? 6.504 13.415 1.243 1.00 50.19 82 CYS A C 1
ATOM 654 O O . CYS A 1 82 ? 5.515 13.840 0.651 1.00 50.19 82 CYS A O 1
ATOM 656 N N . MET A 1 83 ? 6.689 12.103 1.436 1.00 49.91 83 MET A N 1
ATOM 657 C CA . MET A 1 83 ? 6.035 11.072 0.622 1.00 49.91 83 MET A CA 1
ATOM 658 C C . MET A 1 83 ? 5.348 9.988 1.463 1.00 49.91 83 MET A C 1
ATOM 660 O O . MET A 1 83 ? 5.776 8.839 1.482 1.00 49.91 83 MET A O 1
ATOM 664 N N . ASN A 1 84 ? 4.252 10.333 2.144 1.00 58.41 84 ASN A N 1
ATOM 665 C CA . ASN A 1 84 ? 3.508 9.395 3.005 1.00 58.41 84 ASN A CA 1
ATOM 666 C C . ASN A 1 84 ? 2.365 8.641 2.295 1.00 58.41 84 ASN A C 1
ATOM 668 O O . ASN A 1 84 ? 1.642 7.876 2.932 1.00 58.41 84 ASN A O 1
ATOM 672 N N . CYS A 1 85 ? 2.179 8.842 0.987 1.00 65.56 85 CYS A N 1
ATOM 673 C CA . CYS A 1 85 ? 1.051 8.290 0.239 1.00 65.56 85 CYS A CA 1
ATOM 674 C C . CYS A 1 85 ? 1.499 7.210 -0.754 1.00 65.56 85 CYS A C 1
ATOM 676 O O . CYS A 1 85 ? 2.523 7.332 -1.421 1.00 65.56 85 CYS A O 1
ATOM 678 N N . TYR A 1 86 ? 0.680 6.168 -0.928 1.00 67.31 86 TYR A N 1
ATOM 679 C CA . TYR A 1 86 ? 0.967 5.103 -1.897 1.00 67.31 86 TYR A CA 1
ATOM 680 C C . TYR A 1 86 ? 1.104 5.640 -3.333 1.00 67.31 86 TYR A C 1
ATOM 682 O O . TYR A 1 86 ? 1.994 5.225 -4.071 1.00 67.31 86 TYR A O 1
ATOM 690 N N . SER A 1 87 ? 0.276 6.619 -3.714 1.00 71.06 87 SER A N 1
ATOM 691 C CA . SER A 1 87 ? 0.337 7.252 -5.038 1.00 71.06 87 SER A CA 1
ATOM 692 C C . SER A 1 87 ? 1.664 7.960 -5.291 1.00 71.06 87 SER A C 1
ATOM 694 O O . SER A 1 87 ? 2.226 7.838 -6.373 1.00 71.06 87 SER A O 1
ATOM 696 N N . SER A 1 88 ? 2.173 8.666 -4.282 1.00 69.38 88 SER A N 1
ATOM 697 C CA . SER A 1 88 ? 3.399 9.445 -4.401 1.00 69.38 88 SER A CA 1
ATOM 698 C C . SER A 1 88 ? 4.620 8.510 -4.466 1.00 69.38 88 SER A C 1
ATOM 700 O O . SER A 1 88 ? 5.543 8.725 -5.249 1.00 69.38 88 SER A O 1
ATOM 702 N N . LEU A 1 89 ? 4.589 7.384 -3.742 1.00 69.00 89 LEU A N 1
ATOM 703 C CA . LEU A 1 89 ? 5.599 6.329 -3.872 1.00 69.00 89 LEU A CA 1
ATOM 704 C C . LEU A 1 89 ? 5.679 5.773 -5.304 1.00 69.00 89 LEU A C 1
ATOM 706 O O . LEU A 1 89 ? 6.778 5.545 -5.817 1.00 69.00 89 LEU A O 1
ATOM 710 N N . LEU A 1 90 ? 4.528 5.551 -5.948 1.00 74.00 90 LEU A N 1
ATOM 711 C CA . LEU A 1 90 ? 4.483 5.016 -7.307 1.00 74.00 90 LEU A CA 1
ATOM 712 C C . LEU A 1 90 ? 5.008 6.002 -8.354 1.00 74.00 90 LEU A C 1
ATOM 714 O O . LEU A 1 90 ? 5.728 5.582 -9.259 1.00 74.00 90 LEU A O 1
ATOM 718 N N . SER A 1 91 ? 4.634 7.279 -8.256 1.00 76.69 91 SER A N 1
ATOM 719 C CA . SER A 1 91 ? 4.995 8.282 -9.261 1.00 76.69 91 SER A CA 1
ATOM 720 C C . SER A 1 91 ? 6.441 8.745 -9.137 1.00 76.69 91 SER A C 1
ATOM 722 O O . SER A 1 91 ? 7.116 8.879 -10.153 1.00 76.69 91 SER A O 1
ATOM 724 N N . ASP A 1 92 ? 6.930 8.942 -7.913 1.00 71.81 92 ASP A N 1
ATOM 725 C CA . ASP A 1 92 ? 8.159 9.713 -7.710 1.00 71.81 92 ASP A CA 1
ATOM 726 C C . ASP A 1 92 ? 9.307 8.829 -7.206 1.00 71.81 92 ASP A C 1
ATOM 728 O O . ASP A 1 92 ? 10.446 8.983 -7.643 1.00 71.81 92 ASP A O 1
ATOM 732 N N . CYS A 1 93 ? 9.041 7.854 -6.327 1.00 68.44 93 CYS A N 1
ATOM 733 C CA . CYS A 1 93 ? 10.107 7.031 -5.742 1.00 68.44 93 CYS A CA 1
ATOM 734 C C . CYS A 1 93 ? 10.546 5.884 -6.660 1.00 68.44 93 CYS A C 1
ATOM 736 O O . CYS A 1 93 ? 11.745 5.659 -6.830 1.00 68.44 93 CYS A O 1
ATOM 738 N N . LEU A 1 94 ? 9.601 5.148 -7.257 1.00 75.75 94 LEU A N 1
ATOM 739 C CA . LEU A 1 94 ? 9.912 4.019 -8.145 1.00 75.75 94 LEU A CA 1
ATOM 740 C C . LEU A 1 94 ? 10.835 4.371 -9.327 1.00 75.75 94 LEU A C 1
ATOM 742 O O . LEU A 1 94 ? 11.809 3.641 -9.530 1.00 75.75 94 LEU A O 1
ATOM 74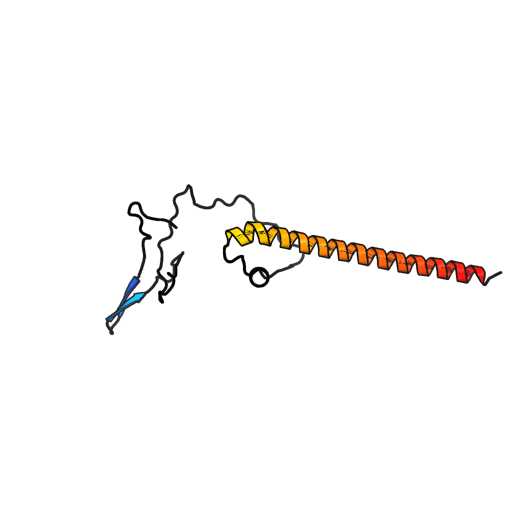6 N N . PRO A 1 95 ? 10.603 5.446 -10.107 1.00 79.50 95 PRO A N 1
ATOM 747 C CA . PRO A 1 95 ? 11.489 5.766 -11.224 1.00 79.50 95 PRO A CA 1
ATOM 748 C C . PRO A 1 95 ? 12.881 6.192 -10.753 1.00 79.50 95 PRO A C 1
ATOM 750 O O . PRO A 1 95 ? 13.872 5.767 -11.342 1.00 79.50 95 PRO A O 1
ATOM 753 N N . VAL A 1 96 ? 12.978 6.962 -9.664 1.00 75.38 96 VAL A N 1
ATOM 754 C CA . VAL A 1 96 ? 14.268 7.379 -9.090 1.00 75.38 96 VAL A CA 1
ATOM 755 C C . VAL A 1 96 ? 15.073 6.164 -8.640 1.00 75.38 96 VAL A C 1
ATOM 757 O O . VAL A 1 96 ? 16.260 6.067 -8.939 1.00 75.38 96 VAL A O 1
ATOM 760 N N . LEU A 1 97 ? 14.420 5.194 -8.002 1.00 72.44 97 LEU A N 1
ATOM 761 C CA . LEU A 1 97 ? 15.039 3.936 -7.596 1.00 72.44 97 LEU A CA 1
ATOM 762 C C . LEU A 1 97 ? 15.608 3.162 -8.783 1.00 72.44 97 LEU A C 1
ATOM 764 O O . LEU A 1 97 ? 16.774 2.768 -8.759 1.00 72.44 97 LEU A O 1
ATOM 768 N N . ILE A 1 98 ? 14.808 2.983 -9.835 1.00 79.69 98 ILE A N 1
ATOM 769 C CA . ILE A 1 98 ? 15.244 2.304 -11.060 1.00 79.69 98 ILE A CA 1
ATOM 770 C C . ILE A 1 98 ? 16.440 3.043 -11.672 1.00 79.69 98 ILE A C 1
ATOM 772 O O . ILE A 1 98 ? 17.447 2.414 -11.995 1.00 79.69 98 ILE A O 1
ATOM 776 N N . CYS A 1 99 ? 16.372 4.371 -11.768 1.00 72.88 99 CYS A N 1
ATOM 777 C CA . CYS A 1 99 ? 17.460 5.192 -12.284 1.00 72.88 99 CYS A CA 1
ATOM 778 C C . CYS A 1 99 ? 18.737 5.062 -11.447 1.00 72.88 99 CYS A C 1
ATOM 780 O O . CYS A 1 99 ? 19.796 4.839 -12.022 1.00 72.88 99 CYS A O 1
ATOM 782 N N . CYS A 1 100 ? 18.668 5.137 -10.114 1.00 69.38 100 CYS A N 1
ATOM 783 C CA . CYS A 1 100 ? 19.833 4.977 -9.238 1.00 69.38 100 CYS A CA 1
ATOM 784 C C . CYS A 1 100 ? 20.481 3.595 -9.384 1.00 69.38 100 CYS A C 1
ATOM 786 O O . CYS A 1 100 ? 21.707 3.502 -9.468 1.00 69.38 100 CYS A O 1
ATOM 788 N N . TYR A 1 101 ? 19.678 2.531 -9.475 1.00 69.12 101 TYR A N 1
ATOM 789 C CA . TYR A 1 101 ? 20.186 1.187 -9.748 1.00 69.12 101 TYR A CA 1
ATOM 790 C C . TYR A 1 101 ? 20.904 1.122 -11.098 1.00 69.12 101 TYR A C 1
ATOM 792 O O . TYR A 1 101 ? 22.056 0.693 -11.152 1.00 69.12 101 TYR A O 1
ATOM 800 N N . LEU A 1 102 ? 20.279 1.610 -12.171 1.00 76.12 102 LEU A N 1
ATOM 801 C CA . LEU A 1 102 ? 20.885 1.616 -13.504 1.00 76.12 102 LEU A CA 1
ATOM 802 C C . LEU A 1 102 ? 22.157 2.474 -13.566 1.00 76.12 102 LEU A C 1
ATOM 804 O O . LEU A 1 102 ? 23.142 2.053 -14.172 1.00 76.12 102 LEU A O 1
ATOM 808 N N . LEU A 1 103 ? 22.173 3.631 -12.897 1.00 74.94 103 LEU A N 1
ATOM 809 C CA . LEU A 1 103 ? 23.346 4.502 -12.824 1.00 74.94 103 LEU A CA 1
ATOM 810 C C . LEU A 1 103 ? 24.488 3.820 -12.067 1.00 74.94 103 LEU A C 1
ATOM 812 O O . LEU A 1 103 ? 25.625 3.848 -12.525 1.00 74.94 103 LEU A O 1
ATOM 816 N N . SER A 1 104 ? 24.188 3.158 -10.945 1.00 72.19 104 SER A N 1
ATOM 817 C CA . SER A 1 104 ? 25.184 2.403 -10.177 1.00 72.19 104 SER A CA 1
ATOM 818 C C . SER A 1 104 ? 25.782 1.251 -10.991 1.00 72.19 104 SER A C 1
ATOM 820 O O . SER A 1 104 ? 26.998 1.070 -10.992 1.00 72.19 104 SER A O 1
ATOM 822 N N . CYS A 1 105 ? 24.957 0.534 -11.764 1.00 66.12 105 CYS A N 1
ATOM 823 C CA . CYS A 1 105 ? 25.418 -0.516 -12.666 1.00 66.12 105 CYS A CA 1
ATOM 824 C C . CYS A 1 105 ? 26.304 0.053 -13.780 1.00 66.12 105 CYS A C 1
ATOM 826 O O . CYS A 1 105 ? 27.362 -0.505 -14.055 1.00 66.12 105 CYS A O 1
ATOM 828 N N . HIS A 1 106 ? 25.918 1.180 -14.383 1.00 70.75 106 HIS A N 1
ATOM 829 C CA . HIS A 1 106 ? 26.706 1.823 -15.433 1.00 70.75 106 HIS A CA 1
ATOM 830 C C . HIS A 1 106 ? 28.049 2.346 -14.905 1.00 70.75 106 HIS A C 1
ATOM 832 O O . HIS A 1 106 ? 29.081 2.122 -15.528 1.00 70.75 106 HIS A O 1
ATOM 838 N N . ILE A 1 107 ? 28.064 2.987 -13.732 1.00 71.62 107 ILE A N 1
ATOM 839 C CA . ILE A 1 107 ? 29.299 3.447 -13.081 1.00 71.62 107 ILE A CA 1
ATOM 840 C C . ILE A 1 107 ? 30.209 2.254 -12.775 1.00 71.62 107 ILE A C 1
ATOM 842 O O . ILE A 1 107 ? 31.390 2.299 -13.104 1.00 71.62 107 ILE A O 1
ATOM 846 N N . PHE A 1 108 ? 29.671 1.166 -12.216 1.00 68.56 108 PHE A N 1
ATOM 847 C CA . PHE A 1 108 ? 30.452 -0.038 -11.931 1.00 68.56 108 PHE A CA 1
ATOM 848 C C . PHE A 1 108 ? 31.051 -0.656 -13.207 1.00 68.56 108 PHE A C 1
ATOM 850 O O . PHE A 1 108 ? 32.235 -0.990 -13.233 1.00 68.56 108 PHE A O 1
ATOM 857 N N . CYS A 1 109 ? 30.275 -0.742 -14.292 1.00 64.00 109 CYS A N 1
ATOM 858 C CA . CYS A 1 109 ? 30.757 -1.236 -15.584 1.00 64.00 109 CYS A CA 1
ATOM 859 C C . CYS A 1 109 ? 31.847 -0.340 -16.196 1.00 64.00 109 CYS A C 1
ATOM 861 O O . CYS A 1 109 ? 32.856 -0.854 -16.684 1.00 64.00 109 CYS A O 1
ATOM 863 N N . THR A 1 110 ? 31.683 0.983 -16.148 1.00 71.56 110 THR A N 1
ATOM 864 C CA . THR A 1 110 ? 32.661 1.937 -16.693 1.00 71.56 110 THR A CA 1
ATOM 865 C C . THR A 1 110 ? 33.951 1.949 -15.878 1.00 71.56 110 THR A C 1
ATOM 867 O O . THR A 1 110 ? 35.035 1.906 -16.454 1.00 71.56 110 THR A O 1
ATOM 870 N N . VAL A 1 111 ? 33.860 1.936 -14.545 1.00 69.88 111 VAL A N 1
ATOM 871 C CA . VAL A 1 111 ? 35.034 1.876 -13.660 1.00 69.88 111 VAL A CA 1
ATOM 872 C C . VAL A 1 111 ? 35.781 0.555 -13.844 1.00 69.88 111 VAL A C 1
ATOM 874 O O . VAL A 1 111 ? 36.996 0.571 -14.007 1.00 69.88 111 VAL A O 1
ATOM 877 N N . SER A 1 112 ? 35.075 -0.580 -13.912 1.00 68.19 112 SER A N 1
ATOM 878 C CA . SER A 1 112 ? 35.708 -1.878 -14.176 1.00 68.19 112 SER A CA 1
ATOM 879 C C . SER A 1 112 ? 36.408 -1.920 -15.535 1.00 68.19 112 SER A C 1
ATOM 881 O O . SER A 1 112 ? 37.475 -2.518 -15.644 1.00 68.19 112 SER A O 1
ATOM 883 N N . SER A 1 113 ? 35.820 -1.306 -16.563 1.00 71.25 113 SER A N 1
ATOM 884 C CA . SER A 1 113 ? 36.418 -1.268 -17.899 1.00 71.25 113 SER A CA 1
ATOM 885 C C . SER A 1 113 ? 37.660 -0.378 -17.913 1.00 71.25 113 SER A C 1
ATOM 887 O O . SER A 1 113 ? 38.700 -0.807 -18.395 1.00 71.25 113 SER A O 1
ATOM 889 N N . ASN A 1 114 ? 37.590 0.819 -17.323 1.00 70.81 114 ASN A N 1
ATOM 890 C CA . ASN A 1 114 ? 38.722 1.748 -17.260 1.00 70.81 114 ASN A CA 1
ATOM 891 C C . ASN A 1 114 ? 39.902 1.183 -16.458 1.00 70.81 114 ASN A C 1
ATOM 893 O O . ASN A 1 114 ? 41.035 1.298 -16.905 1.00 70.81 114 ASN A O 1
ATOM 897 N N . ILE A 1 115 ? 39.648 0.497 -15.338 1.00 70.38 115 ILE A N 1
ATOM 898 C CA . ILE A 1 115 ? 40.709 -0.178 -14.570 1.00 70.38 115 ILE A CA 1
ATOM 899 C C . ILE A 1 115 ? 41.379 -1.277 -15.409 1.00 70.38 115 ILE A C 1
ATOM 901 O O . ILE A 1 115 ? 42.601 -1.396 -15.402 1.00 70.38 115 ILE A O 1
ATOM 905 N N . LEU A 1 116 ? 40.600 -2.061 -16.163 1.00 65.25 116 LEU A N 1
ATOM 906 C CA . LEU A 1 116 ? 41.143 -3.068 -17.082 1.00 65.25 116 LEU A CA 1
ATOM 907 C C . LEU A 1 116 ? 41.980 -2.439 -18.205 1.00 65.25 116 LEU A C 1
ATOM 909 O O . LEU A 1 116 ? 43.035 -2.973 -18.541 1.00 65.25 116 LEU A O 1
ATOM 913 N N . TYR A 1 117 ? 41.541 -1.309 -18.764 1.00 66.56 117 TYR A N 1
ATOM 914 C CA . TYR A 1 117 ? 42.307 -0.575 -19.773 1.00 66.56 117 TYR A CA 1
ATOM 915 C C . TYR A 1 117 ? 43.616 -0.009 -19.211 1.00 66.56 117 TYR A C 1
ATOM 917 O O . TYR A 1 117 ? 44.648 -0.121 -19.870 1.00 66.56 117 TYR A O 1
ATOM 925 N N . ASP A 1 118 ? 43.605 0.536 -17.994 1.00 70.06 118 ASP A N 1
ATOM 926 C CA . ASP A 1 118 ? 44.811 1.056 -17.342 1.00 70.06 118 ASP A CA 1
ATOM 927 C C . ASP A 1 118 ? 45.814 -0.061 -17.018 1.00 70.06 118 ASP A C 1
ATOM 929 O O . ASP A 1 118 ? 47.013 0.104 -17.252 1.00 70.06 118 ASP A O 1
ATOM 933 N N . MET A 1 119 ? 45.339 -1.225 -16.557 1.00 67.88 119 MET A N 1
ATOM 934 C CA . MET A 1 119 ? 46.190 -2.409 -16.376 1.00 67.88 119 MET A CA 1
ATOM 935 C C . MET A 1 119 ? 46.805 -2.870 -17.703 1.00 67.88 119 MET A C 1
ATOM 937 O O . MET A 1 119 ? 48.004 -3.127 -17.777 1.00 67.88 119 MET A O 1
ATOM 941 N N . PHE A 1 120 ? 46.008 -2.913 -18.773 1.00 68.25 120 PHE A N 1
ATOM 942 C CA . PHE A 1 120 ? 46.484 -3.311 -20.096 1.00 68.25 120 PHE A CA 1
ATOM 943 C C . PHE A 1 120 ? 47.527 -2.338 -20.670 1.00 68.25 120 PHE A C 1
ATOM 945 O O . PHE A 1 120 ? 48.511 -2.762 -21.276 1.00 68.25 120 PHE A O 1
ATOM 952 N N . LEU A 1 121 ? 47.350 -1.029 -20.468 1.00 68.00 121 LEU A N 1
ATOM 953 C CA . LEU A 1 121 ? 48.320 -0.018 -20.896 1.00 68.00 121 LEU A CA 1
ATOM 954 C C . LEU A 1 121 ? 49.626 -0.091 -20.099 1.00 68.00 121 LEU A C 1
ATOM 956 O O . LEU A 1 121 ? 50.698 0.079 -20.681 1.00 68.00 121 LEU A O 1
ATOM 960 N N . GLN A 1 122 ? 49.556 -0.380 -18.797 1.00 69.56 122 GLN A N 1
ATOM 961 C CA . GLN A 1 122 ? 50.750 -0.610 -17.982 1.00 69.56 122 GLN A CA 1
ATOM 962 C C . GLN A 1 122 ? 51.536 -1.831 -18.460 1.00 69.56 122 GLN A C 1
ATOM 964 O O . GLN A 1 122 ? 52.757 -1.744 -18.583 1.00 69.56 122 GLN A O 1
ATOM 969 N N . ASP A 1 123 ? 50.864 -2.931 -18.800 1.00 68.62 123 ASP A N 1
ATOM 970 C CA . ASP A 1 123 ? 51.524 -4.112 -19.366 1.00 68.62 123 ASP A CA 1
ATOM 971 C C . ASP A 1 123 ? 52.192 -3.805 -20.715 1.00 68.62 123 ASP A C 1
ATOM 973 O O . ASP A 1 123 ? 53.336 -4.203 -20.945 1.00 68.62 123 ASP A O 1
ATOM 977 N N . PHE A 1 124 ? 51.544 -3.010 -21.572 1.00 66.56 124 PHE A N 1
ATOM 978 C CA . PHE A 1 124 ? 52.111 -2.582 -22.855 1.00 66.56 124 PHE A CA 1
ATOM 979 C C . PHE A 1 124 ? 53.365 -1.708 -22.701 1.00 66.56 124 PHE A C 1
ATOM 981 O O . PHE A 1 124 ? 54.353 -1.888 -23.418 1.00 66.56 124 PHE A O 1
ATOM 988 N N . GLU A 1 125 ? 53.346 -0.749 -21.776 1.00 72.44 125 GLU A N 1
ATOM 989 C CA . GLU A 1 125 ? 54.501 0.113 -21.502 1.00 72.44 125 GLU A CA 1
ATOM 990 C C . GLU A 1 125 ? 55.641 -0.662 -20.821 1.00 72.44 125 GLU A C 1
ATOM 992 O O . GLU A 1 125 ? 56.816 -0.459 -21.146 1.00 72.44 125 GLU A O 1
ATOM 997 N N . ASN A 1 126 ? 55.316 -1.625 -19.954 1.00 68.00 126 ASN A N 1
ATOM 998 C CA . ASN A 1 126 ? 56.293 -2.536 -19.359 1.0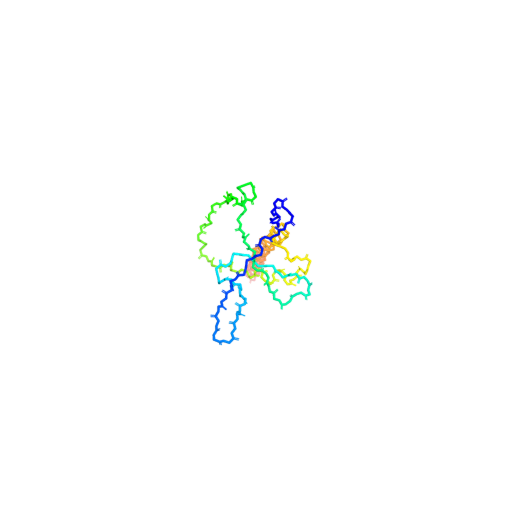0 68.00 126 ASN A CA 1
ATOM 999 C C . ASN A 1 126 ? 56.952 -3.438 -20.415 1.00 68.00 126 ASN A C 1
ATOM 1001 O O . ASN A 1 126 ? 58.171 -3.632 -20.382 1.00 68.00 126 ASN A O 1
ATOM 1005 N N . GLU A 1 127 ? 56.189 -3.934 -21.394 1.00 67.44 127 GLU A N 1
ATOM 1006 C CA . GLU A 1 127 ? 56.728 -4.731 -22.500 1.00 67.44 127 GLU A CA 1
ATOM 1007 C C . GLU A 1 127 ? 57.639 -3.895 -23.417 1.00 67.44 127 GLU A C 1
ATOM 1009 O O . GLU A 1 127 ? 58.734 -4.338 -23.778 1.00 67.44 127 GLU A O 1
ATOM 1014 N N . LYS A 1 128 ? 57.257 -2.650 -23.742 1.00 67.75 128 LYS A N 1
ATOM 1015 C CA . LYS A 1 128 ? 58.127 -1.724 -24.492 1.00 67.75 128 LYS A CA 1
ATOM 1016 C C . LYS A 1 128 ? 59.432 -1.445 -23.751 1.00 67.75 128 LYS A C 1
ATOM 1018 O O . LYS A 1 128 ? 60.501 -1.478 -24.363 1.00 67.75 128 LYS A O 1
ATOM 1023 N N . LYS A 1 129 ? 59.362 -1.211 -22.437 1.00 67.75 129 LYS A N 1
ATOM 1024 C CA . LYS A 1 129 ? 60.544 -0.967 -21.603 1.00 67.75 129 LYS A CA 1
ATOM 1025 C C . LYS A 1 129 ? 61.458 -2.195 -21.551 1.00 67.75 129 LYS A C 1
ATOM 1027 O O . LYS A 1 129 ? 62.670 -2.049 -21.690 1.00 67.75 129 LYS A O 1
ATOM 1032 N N . SER A 1 130 ? 60.890 -3.398 -21.453 1.00 61.09 130 SER A N 1
ATOM 1033 C CA . SER A 1 130 ? 61.639 -4.660 -21.519 1.00 61.09 130 SER A CA 1
ATOM 1034 C C . SER A 1 130 ? 62.359 -4.848 -22.861 1.00 61.09 130 SER A C 1
ATOM 1036 O O . SER A 1 130 ? 63.536 -5.203 -22.874 1.00 61.09 130 SER A O 1
ATOM 1038 N N . ARG A 1 131 ? 61.710 -4.530 -23.990 1.00 58.78 131 ARG A N 1
ATOM 1039 C CA . ARG A 1 131 ? 62.337 -4.617 -25.322 1.00 58.78 131 ARG A CA 1
ATOM 1040 C C . ARG A 1 131 ? 63.408 -3.550 -25.564 1.00 58.78 131 ARG A C 1
ATOM 1042 O O . ARG A 1 131 ? 64.361 -3.818 -26.286 1.00 58.78 131 ARG A O 1
ATOM 1049 N N . SER A 1 132 ? 63.289 -2.373 -24.946 1.00 58.50 132 SER A N 1
ATOM 1050 C CA . SER A 1 132 ? 64.298 -1.304 -25.041 1.00 58.50 132 SER A CA 1
ATOM 1051 C C . SER A 1 132 ? 65.599 -1.583 -24.272 1.00 58.50 132 SER A C 1
ATOM 1053 O O . SER A 1 132 ? 66.602 -0.942 -24.546 1.00 58.50 132 SER A O 1
ATOM 1055 N N . PHE A 1 133 ? 65.599 -2.546 -23.341 1.00 55.50 133 PHE A N 1
ATOM 1056 C CA . PHE A 1 133 ? 66.785 -2.978 -22.584 1.00 55.50 133 PHE A CA 1
ATOM 1057 C C . PHE A 1 133 ? 67.602 -4.084 -23.282 1.00 55.50 133 PHE A C 1
ATOM 1059 O O . PHE A 1 133 ? 68.634 -4.497 -22.757 1.00 55.50 133 PHE A O 1
ATOM 1066 N N . LEU A 1 134 ? 67.141 -4.587 -24.434 1.00 53.53 134 LEU A N 1
ATOM 1067 C CA . LEU A 1 134 ? 67.799 -5.651 -25.207 1.00 53.53 134 LEU A CA 1
ATOM 1068 C C . LEU A 1 134 ? 68.574 -5.139 -26.440 1.00 53.53 134 LEU A C 1
ATOM 1070 O O . LEU A 1 134 ? 68.936 -5.947 -27.294 1.00 53.53 134 LEU A O 1
ATOM 1074 N N . TYR A 1 135 ? 68.845 -3.833 -26.526 1.00 45.75 135 TYR A N 1
ATOM 1075 C CA . TYR A 1 135 ? 69.730 -3.214 -27.523 1.00 45.75 135 TYR A CA 1
ATOM 1076 C C . TYR A 1 135 ? 70.760 -2.306 -26.855 1.00 45.75 135 TYR A C 1
ATOM 1078 O O . TYR A 1 135 ? 70.361 -1.548 -25.943 1.00 45.75 135 TYR A O 1
#

InterPro domains:
  IPR013783 Immunoglobulin-like fold [G3DSA:2.60.40.10] (15-54)

Secondary structure (DSSP, 8-state):
----TTS---B--EEEEETTEEEEE--TT-SEEE--TT-SSPEEE-----TTTSPP--SPPPPPPSS-----HHHHHHH-TT--SHHHIIIIIHHHHHHHHHHHHHHHHHHHHHHHHHHHHHHHHHHHHHHHTT-

Foldseek 3Di:
DDQDVPGDFPFDWDWDQDPVGIDTDADPPQPDWDDDVPDPDITRTRDDDPPVPPDDDPDDDDDDDPDDPDDDVVVQCVVPVVAPDPVSCVPPVVVVVVVVVVVVVVVVVVVVVVVVVVVVVVVVVVVVVVVVVVD